Protein AF-A0A165F310-F1 (afdb_monomer_lite)

Sequence (63 aa):
LNAHRFPIWASLARDYLAIMATSVSSEWAFSSAGITITKRRNRLKGDIVEALQALKCAYRKNL

Radius of gyration: 17.36 Å; chains: 1; bounding box: 27×19×49 Å

Structure (mmCIF, N/CA/C/O backbone):
data_AF-A0A165F310-F1
#
_entry.id   AF-A0A165F310-F1
#
loop_
_atom_site.group_PDB
_atom_site.id
_atom_site.type_symbol
_atom_site.label_atom_id
_atom_site.label_alt_id
_atom_site.label_comp_id
_atom_site.label_asym_id
_atom_site.label_entity_id
_atom_site.label_seq_id
_atom_site.pdbx_PDB_ins_code
_atom_site.Cartn_x
_atom_site.Cartn_y
_atom_site.Cartn_z
_atom_site.occupancy
_atom_site.B_iso_or_equiv
_atom_site.auth_seq_id
_atom_site.auth_comp_id
_atom_site.auth_asym_id
_atom_site.auth_atom_id
_atom_site.pdbx_PDB_model_num
ATOM 1 N N . LEU A 1 1 ? 3.588 6.943 -21.909 1.00 71.56 1 LEU A N 1
ATOM 2 C CA . LEU A 1 1 ? 4.550 7.287 -22.983 1.00 71.56 1 LEU A CA 1
ATOM 3 C C . LEU A 1 1 ? 5.665 6.247 -23.134 1.00 71.56 1 LEU A C 1
ATOM 5 O O . LEU A 1 1 ? 5.679 5.584 -24.158 1.00 71.56 1 LEU A O 1
ATOM 9 N N . ASN A 1 2 ? 6.521 5.996 -22.133 1.00 82.81 2 ASN A N 1
ATOM 10 C CA . ASN A 1 2 ? 7.638 5.035 -22.282 1.00 82.81 2 ASN A CA 1
ATOM 11 C C . ASN A 1 2 ? 7.230 3.550 -22.334 1.00 82.81 2 ASN A C 1
ATOM 13 O O . ASN A 1 2 ? 7.982 2.734 -22.858 1.00 82.81 2 ASN A O 1
ATOM 17 N N . ALA A 1 3 ? 6.033 3.201 -21.849 1.00 83.69 3 ALA A N 1
ATOM 18 C CA . ALA A 1 3 ? 5.563 1.814 -21.814 1.00 83.69 3 ALA A CA 1
ATOM 19 C C . ALA A 1 3 ? 5.449 1.156 -23.199 1.00 83.69 3 ALA A C 1
ATOM 21 O O . ALA A 1 3 ? 5.737 -0.025 -23.333 1.00 83.69 3 ALA A O 1
ATOM 22 N N . HIS A 1 4 ? 5.092 1.922 -24.235 1.00 88.44 4 HIS A N 1
ATOM 23 C CA . HIS A 1 4 ? 4.995 1.403 -25.604 1.00 88.44 4 HIS A CA 1
ATOM 24 C C . HIS A 1 4 ? 6.372 1.228 -26.266 1.00 88.44 4 HIS A C 1
ATOM 26 O O . HIS A 1 4 ? 6.533 0.424 -27.177 1.00 88.44 4 HIS A O 1
ATOM 32 N N . ARG A 1 5 ? 7.378 1.988 -25.814 1.00 92.44 5 ARG A N 1
ATOM 33 C CA . ARG A 1 5 ? 8.749 1.923 -26.337 1.00 92.44 5 ARG A CA 1
ATOM 34 C C . ARG A 1 5 ? 9.573 0.831 -25.653 1.00 92.44 5 ARG A C 1
ATOM 36 O O . ARG A 1 5 ? 10.471 0.274 -26.270 1.00 92.44 5 ARG A O 1
ATOM 43 N N . PHE A 1 6 ? 9.251 0.519 -24.397 1.00 89.94 6 PHE A N 1
ATOM 44 C CA . PHE A 1 6 ? 9.952 -0.475 -23.587 1.00 89.94 6 PHE A CA 1
ATOM 45 C C . PHE A 1 6 ? 8.959 -1.346 -22.803 1.00 89.94 6 PHE A C 1
ATOM 47 O O . PHE A 1 6 ? 8.840 -1.187 -21.589 1.00 89.94 6 PHE A O 1
ATOM 54 N N . PRO A 1 7 ? 8.229 -2.260 -23.461 1.00 88.75 7 PRO A N 1
ATOM 55 C CA . PRO A 1 7 ? 7.155 -3.018 -22.817 1.00 88.75 7 PRO A CA 1
ATOM 56 C C . PRO A 1 7 ? 7.651 -3.891 -21.654 1.00 88.75 7 PRO A C 1
ATOM 58 O O . PRO A 1 7 ? 7.032 -3.902 -20.594 1.00 88.75 7 PRO A O 1
ATOM 61 N N . ILE A 1 8 ? 8.808 -4.544 -21.815 1.00 91.00 8 ILE A N 1
ATOM 62 C CA . ILE A 1 8 ? 9.410 -5.411 -20.787 1.00 91.00 8 ILE A CA 1
ATOM 63 C C . ILE A 1 8 ? 9.878 -4.586 -19.581 1.00 91.00 8 ILE A C 1
ATOM 65 O O . ILE A 1 8 ? 9.518 -4.868 -18.444 1.00 91.00 8 ILE A O 1
ATOM 69 N N . TRP A 1 9 ? 10.631 -3.511 -19.822 1.00 90.19 9 TRP A N 1
ATOM 70 C CA . TRP A 1 9 ? 11.094 -2.629 -18.746 1.00 90.19 9 TRP A CA 1
ATOM 71 C C . TRP A 1 9 ? 9.948 -1.907 -18.049 1.00 90.19 9 TRP A C 1
ATOM 73 O O . TRP A 1 9 ? 10.038 -1.614 -16.863 1.00 90.19 9 TRP A O 1
ATOM 83 N N . ALA A 1 10 ? 8.867 -1.617 -18.767 1.00 90.12 10 ALA A N 1
ATOM 84 C CA . ALA A 1 10 ? 7.691 -1.003 -18.183 1.00 90.12 10 ALA A CA 1
ATOM 85 C C . ALA A 1 10 ? 6.914 -1.964 -17.280 1.00 90.12 10 ALA A C 1
ATOM 87 O O . ALA A 1 10 ? 6.389 -1.498 -16.271 1.00 90.12 10 ALA A O 1
ATOM 88 N N . SER A 1 11 ? 6.846 -3.265 -17.596 1.00 90.56 11 SER A N 1
ATOM 89 C CA . SER A 1 11 ? 6.276 -4.241 -16.656 1.00 90.56 11 SER A CA 1
ATOM 90 C C . SER A 1 11 ? 7.171 -4.366 -15.426 1.00 90.56 11 SER A C 1
ATOM 92 O O . SER A 1 11 ? 6.695 -4.164 -14.316 1.00 90.56 11 SER A O 1
ATOM 94 N N . LEU A 1 12 ? 8.484 -4.522 -15.629 1.00 92.31 12 LEU A N 1
ATOM 95 C CA . LEU A 1 12 ? 9.463 -4.610 -14.547 1.00 92.31 12 LEU A CA 1
ATOM 96 C C . LEU A 1 12 ? 9.394 -3.385 -13.620 1.00 92.31 12 LEU A C 1
ATOM 98 O O . LEU A 1 12 ? 9.283 -3.511 -12.407 1.00 92.31 12 LEU A O 1
ATOM 102 N N . ALA A 1 13 ? 9.405 -2.178 -14.182 1.00 90.25 13 ALA A N 1
ATOM 103 C CA . ALA A 1 13 ? 9.331 -0.952 -13.399 1.00 90.25 13 ALA A CA 1
ATOM 104 C C . ALA A 1 13 ? 8.020 -0.853 -12.611 1.00 90.25 13 ALA A C 1
ATOM 106 O O . ALA A 1 13 ? 8.035 -0.365 -11.487 1.00 90.25 13 ALA A O 1
ATOM 107 N N . ARG A 1 14 ? 6.892 -1.320 -13.159 1.00 87.75 14 ARG A N 1
ATOM 108 C CA . ARG A 1 14 ? 5.622 -1.347 -12.421 1.00 87.75 14 ARG A CA 1
ATOM 109 C C . ARG A 1 14 ? 5.662 -2.335 -11.268 1.00 87.75 14 ARG A C 1
ATOM 111 O O . ARG A 1 14 ? 5.219 -1.974 -10.187 1.00 87.75 14 ARG A O 1
ATOM 118 N N . ASP A 1 15 ? 6.220 -3.519 -11.479 1.00 89.31 15 ASP A N 1
ATOM 119 C CA . ASP A 1 15 ? 6.286 -4.549 -10.445 1.00 89.31 15 ASP A CA 1
ATOM 120 C C . ASP A 1 15 ? 7.202 -4.117 -9.293 1.00 89.31 15 ASP A C 1
ATOM 122 O O . ASP A 1 15 ? 6.825 -4.227 -8.130 1.00 89.31 15 ASP A O 1
ATOM 126 N N . TYR A 1 16 ? 8.372 -3.550 -9.603 1.00 87.62 16 TYR A N 1
ATOM 127 C CA . TYR A 1 16 ? 9.353 -3.155 -8.590 1.00 87.62 16 TYR A CA 1
ATOM 128 C C . TYR A 1 16 ? 9.045 -1.813 -7.921 1.00 87.62 16 TYR A C 1
ATOM 130 O O . TYR A 1 16 ? 9.193 -1.695 -6.708 1.00 87.62 16 TYR A O 1
ATOM 138 N N . LEU A 1 17 ? 8.609 -0.793 -8.669 1.00 87.19 17 LEU A N 1
ATOM 139 C CA . LEU A 1 17 ? 8.324 0.527 -8.087 1.00 87.19 17 LEU A CA 1
ATOM 140 C C . LEU A 1 17 ? 6.988 0.565 -7.336 1.00 87.19 17 LEU A C 1
ATOM 142 O O . LEU A 1 17 ? 6.783 1.460 -6.520 1.00 87.19 17 LEU A O 1
ATOM 146 N N . ALA A 1 18 ? 6.079 -0.384 -7.589 1.00 85.50 18 ALA A N 1
ATOM 147 C CA . ALA A 1 18 ? 4.861 -0.528 -6.793 1.00 85.50 18 ALA A CA 1
ATOM 148 C C . ALA A 1 18 ? 5.134 -1.081 -5.386 1.00 85.50 18 ALA A C 1
ATOM 150 O O . ALA A 1 18 ? 4.286 -0.941 -4.501 1.00 85.50 18 ALA A O 1
ATOM 151 N N . ILE A 1 19 ? 6.304 -1.688 -5.159 1.00 85.50 19 ILE A N 1
ATOM 152 C CA . ILE A 1 19 ? 6.723 -2.124 -3.830 1.00 85.50 19 ILE A CA 1
ATOM 153 C C . ILE A 1 19 ? 7.043 -0.874 -3.020 1.00 85.50 19 ILE A C 1
ATOM 155 O O . ILE A 1 19 ? 8.004 -0.150 -3.274 1.00 85.50 19 ILE A O 1
ATOM 159 N N . MET A 1 20 ? 6.214 -0.612 -2.019 1.00 82.81 20 MET A N 1
ATOM 160 C CA . MET A 1 20 ? 6.458 0.482 -1.098 1.00 82.81 20 MET A CA 1
ATOM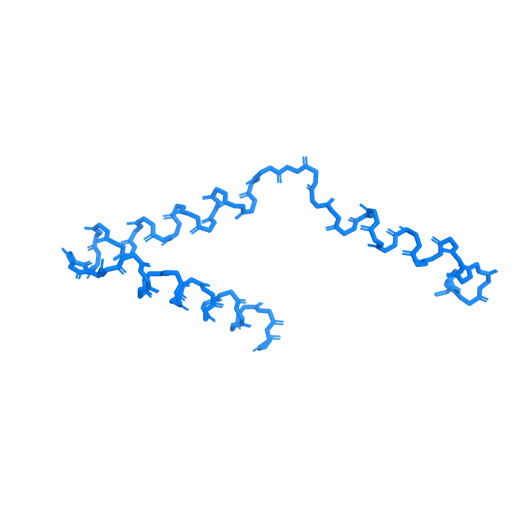 161 C C . MET A 1 20 ? 7.728 0.198 -0.286 1.00 82.81 20 MET A C 1
ATOM 163 O O . MET A 1 20 ? 7.841 -0.838 0.363 1.00 82.81 20 MET A O 1
ATOM 167 N N . ALA A 1 21 ? 8.670 1.141 -0.299 1.00 83.50 21 ALA A N 1
ATOM 168 C CA . ALA A 1 21 ? 9.964 0.993 0.369 1.00 83.50 21 ALA A CA 1
ATOM 169 C C . ALA A 1 21 ? 9.891 1.059 1.908 1.00 83.50 21 ALA A C 1
ATOM 171 O O . ALA A 1 21 ? 10.873 0.759 2.582 1.00 83.50 21 ALA A O 1
ATOM 172 N N . THR A 1 22 ? 8.757 1.481 2.476 1.00 84.56 22 THR A N 1
ATOM 173 C CA . THR A 1 22 ? 8.597 1.732 3.915 1.00 84.56 22 THR A CA 1
ATOM 174 C C . THR A 1 22 ? 7.406 0.974 4.496 1.00 84.56 22 THR A C 1
ATOM 176 O O . THR A 1 22 ? 6.427 0.712 3.808 1.00 84.56 22 THR A O 1
ATOM 179 N N . SER A 1 23 ? 7.441 0.655 5.792 1.00 81.69 23 SER A N 1
ATOM 180 C CA . SER A 1 23 ? 6.325 0.020 6.517 1.00 81.69 23 SER A CA 1
ATOM 181 C C . SER A 1 23 ? 5.179 0.982 6.870 1.00 81.69 23 SER A C 1
ATOM 183 O O . SER A 1 23 ? 4.163 0.554 7.419 1.00 81.69 23 SER A O 1
ATOM 185 N N . VAL A 1 24 ? 5.305 2.270 6.531 1.00 80.50 24 VAL A N 1
ATOM 186 C CA . VAL A 1 24 ? 4.445 3.362 7.025 1.00 80.50 24 VAL A CA 1
ATOM 187 C C . VAL A 1 24 ? 2.967 3.173 6.664 1.00 80.50 24 VAL A C 1
ATOM 189 O O . VAL A 1 24 ? 2.091 3.472 7.474 1.00 80.50 24 VAL A O 1
ATOM 192 N N . SER A 1 25 ? 2.646 2.638 5.480 1.00 79.56 25 SER A N 1
ATOM 193 C CA . SER A 1 25 ? 1.239 2.376 5.116 1.00 79.56 25 SER A CA 1
ATOM 194 C C . SER A 1 25 ? 0.606 1.300 6.001 1.00 79.56 25 SER A C 1
ATOM 196 O O . SER A 1 25 ? -0.551 1.431 6.411 1.00 79.56 25 SER A O 1
ATOM 198 N N . SER A 1 26 ? 1.375 0.267 6.355 1.00 82.69 26 SER A N 1
ATOM 199 C CA . SER A 1 26 ? 0.934 -0.798 7.257 1.00 82.69 26 SER A CA 1
ATOM 200 C C . SER A 1 26 ? 0.690 -0.242 8.660 1.00 82.69 26 SER A C 1
ATOM 202 O O . SER A 1 26 ? -0.372 -0.458 9.238 1.00 82.69 26 SER A O 1
ATOM 204 N N . GLU A 1 27 ? 1.625 0.553 9.185 1.00 84.00 27 GLU A N 1
ATOM 205 C CA . GLU A 1 27 ? 1.510 1.206 10.497 1.00 84.00 27 GLU A CA 1
ATOM 206 C C . GLU A 1 27 ? 0.306 2.149 10.569 1.00 84.00 27 GLU A C 1
ATOM 208 O O . GLU A 1 27 ? -0.442 2.146 11.550 1.00 84.00 27 GLU A O 1
ATOM 213 N N . TRP A 1 28 ? 0.061 2.918 9.507 1.00 82.38 28 TRP A N 1
ATOM 214 C CA . TRP A 1 28 ? -1.094 3.803 9.428 1.00 82.38 28 TRP A CA 1
ATOM 215 C C . TRP A 1 28 ? -2.415 3.026 9.409 1.00 82.38 28 TRP A C 1
ATOM 217 O O . TRP A 1 28 ? -3.363 3.387 10.118 1.00 82.38 28 TRP A O 1
ATOM 227 N N . ALA A 1 29 ? -2.480 1.926 8.652 1.00 83.12 29 ALA A N 1
ATOM 228 C CA . ALA A 1 29 ? -3.634 1.035 8.647 1.00 83.12 29 ALA A CA 1
ATOM 229 C C . ALA A 1 29 ? -3.894 0.450 10.047 1.00 83.12 29 ALA A C 1
ATOM 231 O O . ALA A 1 29 ? -5.021 0.559 10.543 1.00 83.12 29 ALA A O 1
ATOM 232 N N . PHE A 1 30 ? -2.856 -0.062 10.720 1.00 82.50 30 PHE A N 1
ATOM 233 C CA . PHE A 1 30 ? -2.946 -0.640 12.065 1.00 82.50 30 PHE A CA 1
ATOM 234 C C . PHE A 1 30 ? -3.314 0.380 13.142 1.00 82.50 30 PHE A C 1
ATOM 236 O O . PHE A 1 30 ? -4.188 0.104 13.961 1.00 82.50 30 PHE A O 1
ATOM 2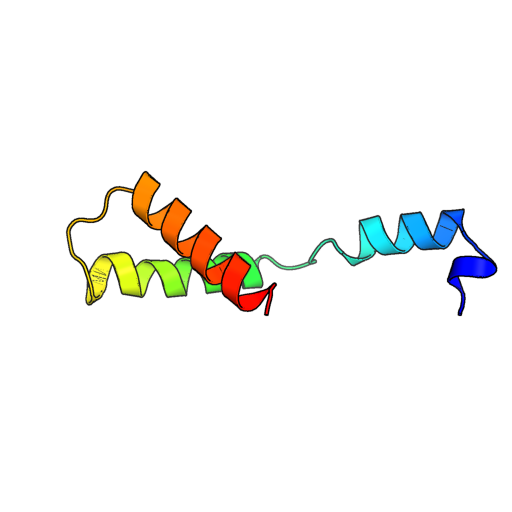43 N N . SER A 1 31 ? -2.735 1.580 13.120 1.00 82.50 31 SER A N 1
ATOM 244 C CA . SER A 1 31 ? -3.109 2.663 14.037 1.00 82.50 31 SER A CA 1
ATOM 245 C C . SER A 1 31 ? -4.590 3.032 13.880 1.00 82.50 31 SER A C 1
ATOM 247 O O . SER A 1 31 ? -5.340 3.128 14.858 1.00 82.50 31 SER A O 1
ATOM 249 N N . SER A 1 32 ? -5.069 3.126 12.633 1.00 79.56 32 SER A N 1
ATOM 250 C CA . SER A 1 32 ? -6.481 3.401 12.351 1.00 79.56 32 SER A CA 1
ATOM 251 C C . SER A 1 32 ? -7.415 2.257 12.779 1.00 79.56 32 SER A C 1
ATOM 253 O O . SER A 1 32 ? -8.548 2.503 13.213 1.00 79.56 32 SER A O 1
ATOM 255 N N . ALA A 1 33 ? -6.944 1.011 12.692 1.00 80.56 33 ALA A N 1
ATOM 256 C CA . ALA A 1 33 ? -7.654 -0.164 13.178 1.00 80.56 33 ALA A CA 1
ATOM 257 C C . ALA A 1 33 ? -7.721 -0.176 14.708 1.00 80.56 33 ALA A C 1
ATOM 259 O O . ALA A 1 33 ? -8.801 -0.365 15.266 1.00 80.56 33 ALA A O 1
ATOM 260 N N . GLY A 1 34 ? -6.615 0.142 15.385 1.00 75.75 34 GLY A N 1
ATOM 261 C CA . GLY A 1 34 ? -6.518 0.225 16.841 1.00 75.75 34 GLY A CA 1
ATOM 262 C C . GLY A 1 34 ? -7.565 1.153 17.456 1.00 75.75 34 GLY A C 1
ATOM 263 O O . GLY A 1 34 ? -8.213 0.777 18.430 1.00 75.75 34 GLY A O 1
ATOM 264 N N . ILE A 1 35 ? -7.834 2.312 16.840 1.00 73.38 35 ILE A N 1
ATOM 265 C CA . ILE A 1 35 ? -8.899 3.242 17.271 1.00 73.38 35 ILE A CA 1
ATOM 266 C C . ILE A 1 35 ? -10.291 2.593 17.197 1.00 73.38 35 ILE A C 1
ATOM 268 O O . ILE A 1 35 ? -11.144 2.834 18.054 1.00 73.38 35 ILE A O 1
ATOM 272 N N . THR A 1 36 ? -10.533 1.762 16.185 1.00 68.06 36 THR A N 1
ATOM 273 C CA . THR A 1 36 ? -11.822 1.084 15.991 1.00 68.06 36 THR A CA 1
ATOM 274 C C . THR A 1 36 ? -12.015 -0.036 17.013 1.00 68.06 36 THR A C 1
ATOM 276 O O . THR A 1 36 ? -13.098 -0.159 17.584 1.00 68.06 36 THR A O 1
ATOM 279 N N . ILE A 1 37 ? -10.949 -0.793 17.282 1.00 67.88 37 ILE A N 1
ATOM 280 C CA . ILE A 1 37 ? -10.924 -1.937 18.201 1.00 67.88 37 ILE A CA 1
ATOM 281 C C . ILE A 1 37 ? -11.033 -1.488 19.664 1.00 67.88 37 ILE A C 1
ATOM 283 O O . ILE A 1 37 ? -11.812 -2.048 20.423 1.00 67.88 37 ILE A O 1
ATOM 287 N N . THR A 1 38 ? -10.269 -0.471 20.072 1.00 62.41 38 THR A N 1
ATOM 288 C CA . THR A 1 38 ? -10.132 -0.115 21.498 1.00 62.41 38 THR A CA 1
ATOM 289 C C . THR A 1 38 ? -11.032 1.037 21.937 1.00 62.41 38 THR A C 1
ATOM 291 O O . THR A 1 38 ? -11.572 0.997 23.037 1.00 62.41 38 THR A O 1
ATOM 294 N N . LYS A 1 39 ? -11.230 2.067 21.098 1.00 60.41 39 LYS A N 1
ATOM 295 C CA . LYS A 1 39 ? -11.949 3.293 21.501 1.00 60.41 39 LYS A CA 1
ATOM 296 C C . LYS A 1 39 ? -13.413 3.342 21.070 1.00 60.41 39 LYS A C 1
ATOM 298 O O . LYS A 1 39 ? -14.182 4.068 21.690 1.00 60.41 39 LYS A O 1
ATOM 303 N N . ARG A 1 40 ? -13.812 2.630 20.004 1.00 62.53 40 ARG A N 1
ATOM 304 C CA . ARG A 1 40 ? -15.181 2.726 19.448 1.00 62.53 40 ARG A CA 1
ATOM 305 C C . ARG A 1 40 ? -16.016 1.442 19.515 1.00 62.53 40 ARG A C 1
ATOM 307 O O . ARG A 1 40 ? -17.232 1.570 19.606 1.00 62.53 40 ARG A O 1
ATOM 314 N N . ARG A 1 41 ? -15.434 0.232 19.488 1.00 60.75 41 ARG A N 1
ATOM 315 C CA . ARG A 1 41 ? -16.174 -1.043 19.647 1.00 60.75 41 ARG A CA 1
ATOM 316 C C . ARG A 1 41 ? -15.369 -2.107 20.404 1.00 60.75 41 ARG A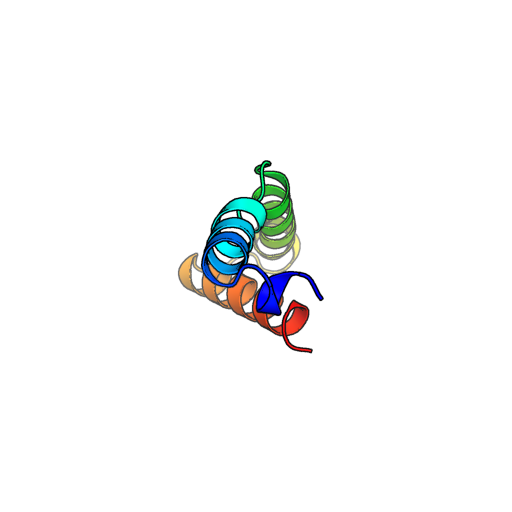 C 1
ATOM 318 O O . ARG A 1 41 ? -14.571 -2.819 19.813 1.00 60.75 41 ARG A O 1
ATOM 325 N N . ASN A 1 42 ? -15.673 -2.295 21.686 1.00 65.69 42 ASN A N 1
ATOM 326 C CA . ASN A 1 42 ? -14.843 -3.061 22.629 1.00 65.69 42 ASN A CA 1
ATOM 327 C C . ASN A 1 42 ? -14.908 -4.612 22.517 1.00 65.69 42 ASN A C 1
ATOM 329 O O . ASN A 1 42 ? -14.504 -5.305 23.444 1.00 65.69 42 ASN A O 1
ATOM 333 N N . ARG A 1 43 ? -15.479 -5.191 21.444 1.00 69.56 43 ARG A N 1
ATOM 334 C CA . ARG A 1 43 ? -15.744 -6.651 21.336 1.00 69.56 43 ARG A CA 1
ATOM 335 C C . ARG A 1 43 ? -15.680 -7.240 19.915 1.00 69.56 43 ARG A C 1
ATOM 337 O O . ARG A 1 43 ? -16.262 -8.291 19.657 1.00 69.56 43 ARG A O 1
ATOM 344 N N . LEU A 1 44 ? -15.015 -6.585 18.963 1.00 77.19 44 LEU A N 1
ATOM 345 C CA . LEU A 1 44 ? -14.866 -7.166 17.622 1.00 77.19 44 LEU A CA 1
A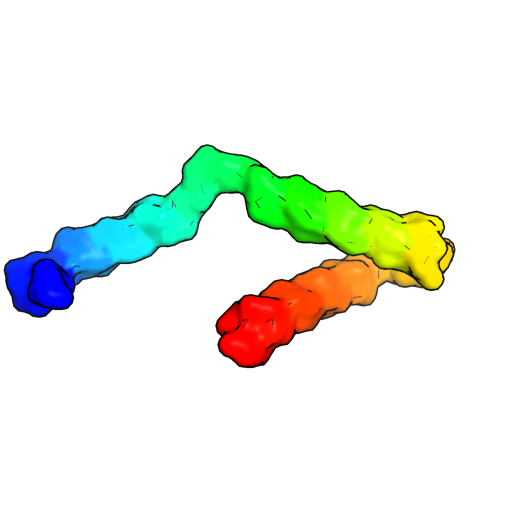TOM 346 C C . LEU A 1 44 ? -13.794 -8.262 17.622 1.00 77.19 44 LEU A C 1
ATOM 348 O O . LEU A 1 44 ? -12.680 -8.047 18.093 1.00 77.19 44 LEU A O 1
ATOM 352 N N . LYS A 1 45 ? -14.134 -9.430 17.070 1.00 82.50 45 LYS A N 1
ATOM 353 C CA . LYS A 1 45 ? -13.175 -10.512 16.815 1.00 82.50 45 LYS A CA 1
ATOM 354 C C . LYS A 1 45 ? -12.191 -10.090 15.713 1.00 82.50 45 LYS A C 1
ATOM 356 O O . LYS A 1 45 ? -12.581 -9.340 14.818 1.00 82.50 45 LYS A O 1
ATOM 361 N N . GLY A 1 46 ? -10.954 -10.594 15.763 1.00 81.31 46 GLY A N 1
AT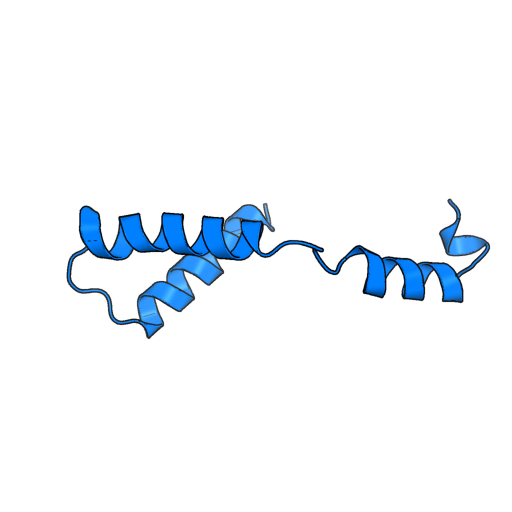OM 362 C CA . GLY A 1 46 ? -9.889 -10.287 14.794 1.00 81.31 46 GLY A CA 1
ATOM 363 C C . GLY A 1 46 ? -10.332 -10.416 13.332 1.00 81.31 46 GLY A C 1
ATOM 364 O O . GL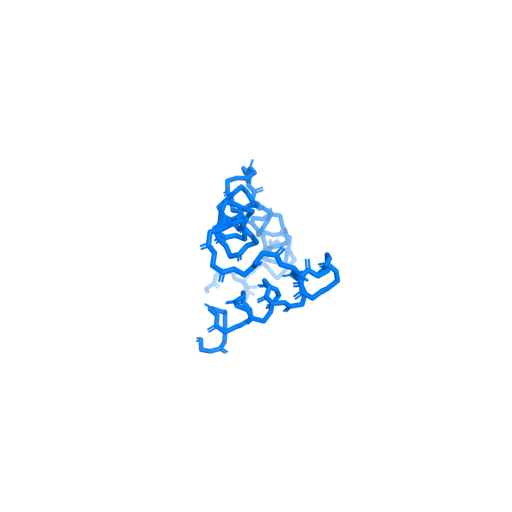Y A 1 46 ? -10.157 -9.475 12.566 1.00 81.31 46 GLY A O 1
ATOM 365 N N . ASP A 1 47 ? -11.035 -11.498 12.997 1.00 84.06 47 ASP A N 1
ATOM 366 C CA . ASP A 1 47 ? -11.566 -11.757 11.649 1.00 84.06 47 ASP A CA 1
ATOM 367 C C . ASP A 1 47 ? -12.468 -10.611 11.136 1.00 84.06 47 ASP A C 1
ATOM 369 O O . ASP A 1 47 ? -12.405 -10.204 9.976 1.00 84.06 47 ASP A O 1
ATOM 373 N N . ILE A 1 48 ? -13.296 -10.033 12.017 1.00 84.19 48 ILE A N 1
ATOM 374 C CA . ILE A 1 48 ? -14.213 -8.933 11.671 1.00 84.19 48 ILE A CA 1
ATOM 375 C C . ILE A 1 48 ? -13.440 -7.623 11.498 1.00 84.19 48 ILE A C 1
ATOM 377 O O . ILE A 1 48 ? -13.780 -6.797 10.653 1.00 84.19 48 ILE A O 1
ATOM 381 N N . VAL A 1 49 ? -12.397 -7.418 12.301 1.00 84.19 49 VAL A N 1
ATOM 382 C CA . VAL A 1 49 ? -11.522 -6.247 12.204 1.00 84.19 49 VAL A CA 1
ATOM 383 C C . VAL A 1 49 ? -10.762 -6.259 10.881 1.00 84.19 49 VAL A C 1
ATOM 385 O O . VAL A 1 49 ? -10.692 -5.221 10.224 1.00 84.19 49 VAL A O 1
ATOM 388 N N . GLU A 1 50 ? -10.233 -7.413 10.478 1.00 85.94 50 GLU A N 1
ATOM 389 C CA . GLU A 1 50 ? -9.539 -7.593 9.204 1.00 85.94 50 GLU A CA 1
ATOM 390 C C . GLU A 1 50 ? -10.469 -7.302 8.024 1.00 85.94 50 GLU A C 1
ATOM 392 O O . GLU A 1 50 ? -10.162 -6.435 7.203 1.00 85.94 50 GLU A O 1
ATOM 397 N N . ALA A 1 51 ? -11.653 -7.925 8.000 1.00 88.88 51 ALA A N 1
ATOM 398 C CA . ALA A 1 51 ? -12.661 -7.669 6.975 1.00 88.88 51 ALA A CA 1
ATOM 399 C C . ALA A 1 51 ? -13.056 -6.181 6.911 1.00 88.88 51 ALA A C 1
ATOM 401 O O . ALA A 1 51 ? -13.190 -5.615 5.826 1.00 88.88 51 ALA A O 1
ATOM 402 N N . LEU A 1 52 ? -13.186 -5.510 8.061 1.00 87.00 52 LEU A N 1
ATOM 403 C CA . LEU A 1 52 ? -13.509 -4.084 8.131 1.00 87.00 52 LEU A CA 1
ATOM 404 C C . LEU A 1 52 ? -12.374 -3.196 7.595 1.00 87.00 52 LEU A C 1
ATOM 406 O O . LEU A 1 52 ? -12.645 -2.221 6.892 1.00 87.00 52 LEU A O 1
ATOM 410 N N . GLN A 1 53 ? -11.111 -3.498 7.914 1.00 87.69 53 GLN A N 1
ATOM 411 C CA . GLN A 1 53 ? -9.973 -2.757 7.359 1.00 87.69 53 GLN A CA 1
ATOM 412 C C . GLN A 1 53 ? -9.823 -2.999 5.857 1.00 87.69 53 GLN A C 1
ATOM 414 O O . GLN A 1 53 ? -9.572 -2.042 5.124 1.00 87.69 53 GLN A O 1
ATOM 419 N N . ALA A 1 54 ? -10.036 -4.232 5.390 1.00 87.75 54 ALA A N 1
ATOM 420 C CA . ALA A 1 54 ? -10.052 -4.569 3.971 1.00 87.75 54 ALA A CA 1
ATOM 421 C C . ALA A 1 54 ? -11.157 -3.799 3.235 1.00 87.75 54 ALA A C 1
ATOM 423 O O . ALA A 1 54 ? -10.878 -3.152 2.228 1.00 87.75 54 ALA A O 1
ATOM 424 N N . LEU A 1 55 ? -12.373 -3.759 3.790 1.00 89.25 55 LEU A N 1
ATOM 425 C CA . LEU A 1 55 ? -13.495 -2.989 3.251 1.00 89.25 55 LEU A CA 1
ATOM 426 C C . LEU A 1 55 ? -13.192 -1.484 3.218 1.00 89.25 55 LEU A C 1
ATOM 428 O O . LEU A 1 55 ? -13.380 -0.830 2.197 1.00 89.25 55 LEU A O 1
ATOM 432 N N . LYS A 1 56 ? -12.657 -0.925 4.309 1.00 87.00 56 LYS A N 1
ATOM 433 C CA . LYS A 1 56 ? -12.244 0.487 4.394 1.00 87.00 56 LYS A CA 1
ATOM 434 C C . LYS A 1 56 ? -11.129 0.828 3.399 1.00 87.00 56 LYS A C 1
ATOM 436 O O . LYS A 1 56 ? -11.101 1.934 2.867 1.00 87.00 56 LYS A O 1
ATOM 441 N N . CYS A 1 57 ? -10.193 -0.092 3.172 1.00 86.19 57 CYS A N 1
ATOM 442 C CA . CYS A 1 57 ? -9.134 0.047 2.177 1.00 86.19 57 CYS A CA 1
ATOM 443 C C . CYS A 1 57 ? -9.712 0.006 0.759 1.00 86.19 57 CYS A C 1
ATOM 445 O O . CYS A 1 57 ? -9.399 0.883 -0.037 1.00 86.19 57 CYS A O 1
ATOM 447 N N . ALA A 1 58 ? -10.602 -0.949 0.474 1.00 87.12 58 ALA A N 1
ATOM 448 C CA . ALA A 1 58 ? -11.281 -1.076 -0.809 1.00 87.12 58 ALA A CA 1
ATOM 449 C C . ALA A 1 58 ? -12.108 0.174 -1.145 1.00 87.12 58 ALA A C 1
ATOM 451 O O . ALA A 1 58 ? -11.929 0.713 -2.225 1.00 87.12 58 ALA A O 1
ATOM 452 N N . TYR A 1 59 ? -12.893 0.714 -0.205 1.00 88.75 59 TYR A N 1
ATOM 453 C CA . TYR A 1 59 ? -13.630 1.976 -0.394 1.00 88.75 59 TYR A CA 1
ATOM 454 C C . TYR A 1 59 ? -12.737 3.200 -0.617 1.00 88.75 59 TYR A C 1
ATOM 456 O O . TYR A 1 59 ? -13.179 4.165 -1.226 1.00 88.75 59 TYR A O 1
ATOM 464 N N . ARG A 1 60 ? -11.506 3.195 -0.090 1.00 81.50 60 ARG A N 1
ATOM 465 C CA . ARG A 1 60 ? -10.518 4.258 -0.343 1.00 81.50 60 ARG A CA 1
ATOM 466 C C . ARG A 1 60 ? -9.744 4.077 -1.648 1.00 81.50 60 ARG A C 1
ATOM 468 O O . ARG A 1 60 ? -9.032 4.997 -2.033 1.00 81.50 60 ARG A O 1
ATOM 475 N N . LYS A 1 61 ? -9.792 2.875 -2.230 1.00 78.56 61 LYS A N 1
ATOM 476 C CA . LYS A 1 61 ? -9.128 2.517 -3.486 1.00 78.56 61 LYS A CA 1
ATOM 477 C C . LYS A 1 61 ? -10.101 2.454 -4.676 1.00 78.56 61 LYS A C 1
ATOM 479 O O . LYS A 1 61 ? -9.599 2.453 -5.793 1.00 78.56 61 LYS A O 1
ATOM 484 N N . ASN A 1 62 ? -11.414 2.303 -4.442 1.00 58.78 62 ASN A N 1
ATOM 485 C CA . ASN A 1 62 ? -12.500 2.290 -5.438 1.00 58.78 62 ASN A CA 1
ATOM 486 C C . ASN A 1 62 ? -13.863 2.697 -4.805 1.00 58.78 62 ASN A C 1
ATOM 488 O O . ASN A 1 62 ? -14.577 1.834 -4.292 1.00 58.78 62 ASN A O 1
ATOM 492 N N . LEU A 1 63 ? -14.360 3.939 -4.805 1.00 46.06 63 LEU A N 1
ATOM 493 C CA . LEU A 1 63 ? -13.930 5.195 -5.451 1.00 46.06 63 LEU A CA 1
ATOM 494 C C . LEU A 1 63 ? -12.421 5.442 -5.501 1.00 46.06 63 LEU A C 1
ATOM 496 O O . LEU A 1 63 ? -11.995 6.012 -6.524 1.00 46.06 63 LEU A O 1
#

Organism: NCBI:txid1314785

InterPro domains:
  IPR008906 HAT, C-terminal dimerisation domain [PF05699] (2-56)
  IPR012337 Ribonuclease H-like superfamily [SSF53098] (2-60)

pLDDT: mean 81.19, std 9.6, range [46.06, 92.44]

Foldseek 3Di:
DCCVVCVPVVVVCCVVVVPDPDCVVVVVLVVVLCCCCVPPDPDDDPVVSVVVSVVVVVVVVPD

Secondary structure (DSSP, 8-state):
-GGGT-HHHHHHHHHHHTS-SSSHHHHHHHHHHHIIIIII-TT--HHHHHHHHHHHHHHHH--